Protein AF-A0A9D3SKN6-F1 (afdb_monomer_lite)

Secondary structure (DSSP, 8-state):
--HHHHHHHHTT-S----------S--HHHHHHHHHHHHHS-----HHHHHHHHHHHHHTT-HHHHHHHHHHHHHHHHHHS-S-----GGGGT-TTS-HHHHHHHHHHT---GGGG-

Sequence (117 aa):
MNYHQQEMLDIFQGPTEFLVYTIHNVASYIMRPIIQYAYSKQINITQRNMKDLLAAAEYLSVSGIVQLCKQFLEKQHCEEDCCETTELPATHFWPDVPPWERSLMYKLGVFPPSAYE

Structure (mmCIF, N/CA/C/O backbone):
data_AF-A0A9D3SKN6-F1
#
_entry.id   AF-A0A9D3SKN6-F1
#
loop_
_atom_site.group_PDB
_atom_site.id
_atom_site.type_symbol
_atom_site.label_atom_id
_atom_site.label_alt_id
_atom_site.label_comp_id
_atom_site.label_asym_id
_atom_site.label_entity_id
_atom_site.label_seq_id
_atom_site.pdbx_PDB_ins_code
_atom_site.Cartn_x
_atom_site.Cartn_y
_atom_site.Cartn_z
_atom_site.occupancy
_atom_site.B_iso_or_equiv
_atom_site.auth_seq_id
_atom_site.auth_comp_id
_atom_site.auth_asym_id
_atom_site.auth_atom_id
_atom_site.pdbx_PDB_model_num
ATOM 1 N N . MET A 1 1 ? 2.205 13.507 -52.830 1.00 47.59 1 MET A N 1
ATOM 2 C CA . MET A 1 1 ? 1.713 13.116 -51.492 1.00 47.59 1 MET A CA 1
ATOM 3 C C . MET A 1 1 ? 2.147 14.198 -50.527 1.00 47.59 1 MET A C 1
ATOM 5 O O . MET A 1 1 ? 3.322 14.532 -50.515 1.00 47.59 1 MET A O 1
ATOM 9 N N . ASN A 1 2 ? 1.183 14.858 -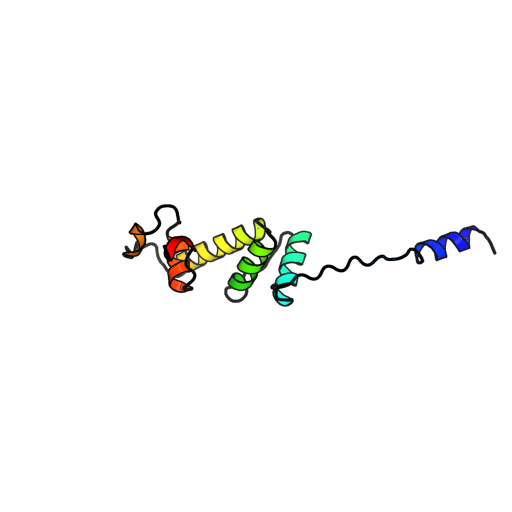49.882 1.00 45.66 2 ASN A N 1
ATOM 10 C CA . ASN A 1 2 ? 1.410 16.089 -49.122 1.00 45.66 2 ASN A CA 1
ATOM 11 C C . ASN A 1 2 ? 2.176 15.804 -47.827 1.00 45.66 2 ASN A C 1
ATOM 13 O O . ASN A 1 2 ? 1.835 14.865 -47.113 1.00 45.66 2 ASN A O 1
ATOM 17 N N . TYR A 1 3 ? 3.147 16.664 -47.514 1.00 52.62 3 TYR A N 1
ATOM 18 C CA . TYR A 1 3 ? 3.971 16.630 -46.300 1.00 52.62 3 TYR A CA 1
ATOM 19 C C . TYR A 1 3 ? 3.151 16.492 -45.001 1.00 52.62 3 TYR A C 1
ATOM 21 O O . TYR A 1 3 ? 3.587 15.821 -44.075 1.00 52.62 3 TYR A O 1
ATOM 29 N N . HIS A 1 4 ? 1.913 16.997 -44.972 1.00 54.22 4 HIS A N 1
ATOM 30 C CA . HIS A 1 4 ? 1.000 16.847 -43.833 1.00 54.22 4 HIS A CA 1
ATOM 31 C C . HIS A 1 4 ? 0.490 15.420 -43.571 1.00 54.22 4 HIS A C 1
ATOM 33 O O . HIS A 1 4 ? 0.013 15.145 -42.476 1.00 54.22 4 HIS A O 1
ATOM 39 N N . GLN A 1 5 ? 0.570 14.497 -44.537 1.00 52.19 5 GLN A N 1
ATOM 40 C CA . GLN A 1 5 ? 0.275 13.079 -44.276 1.00 52.19 5 GLN A CA 1
ATOM 41 C C . GLN A 1 5 ? 1.490 12.316 -43.732 1.00 52.19 5 GLN A C 1
ATOM 43 O O . GLN A 1 5 ? 1.308 11.263 -43.127 1.00 52.19 5 GLN A O 1
ATOM 48 N N . GLN A 1 6 ? 2.705 12.843 -43.918 1.00 53.47 6 GLN A N 1
ATOM 49 C CA . GLN A 1 6 ? 3.931 12.241 -43.392 1.00 53.47 6 GLN A CA 1
ATOM 50 C C . GLN A 1 6 ? 4.013 12.427 -41.866 1.00 53.47 6 GLN A C 1
ATOM 52 O O . GLN A 1 6 ? 4.269 11.469 -41.144 1.00 53.47 6 GLN A O 1
ATOM 57 N N . GLU A 1 7 ? 3.637 13.614 -41.371 1.00 52.69 7 GLU A N 1
ATOM 58 C CA . GLU A 1 7 ? 3.639 13.945 -39.935 1.00 52.69 7 GLU A CA 1
ATOM 59 C C . GLU A 1 7 ? 2.743 13.031 -39.084 1.00 52.69 7 GLU A C 1
ATOM 61 O O . GLU A 1 7 ? 3.005 12.869 -37.900 1.00 52.69 7 GLU A O 1
ATOM 66 N N . MET A 1 8 ? 1.703 12.410 -39.659 1.00 49.06 8 MET A N 1
ATOM 67 C CA . MET A 1 8 ? 0.761 11.554 -38.920 1.00 49.06 8 MET A CA 1
ATOM 6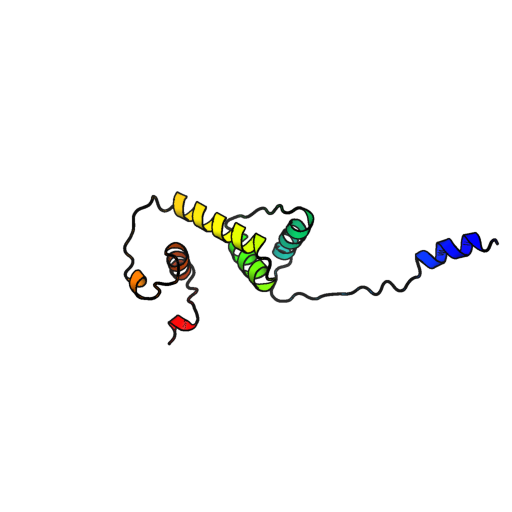8 C C . MET A 1 8 ? 1.210 10.085 -38.823 1.00 49.06 8 MET A C 1
ATOM 70 O O . MET A 1 8 ? 0.657 9.328 -38.027 1.00 49.06 8 MET A O 1
ATOM 74 N N . LEU A 1 9 ? 2.217 9.679 -39.606 1.00 51.19 9 LEU A N 1
ATOM 75 C CA . LEU A 1 9 ? 2.852 8.358 -39.510 1.00 51.19 9 LEU A CA 1
ATOM 76 C C . LEU A 1 9 ? 4.085 8.380 -38.594 1.00 51.19 9 LEU A C 1
ATOM 78 O O . LEU A 1 9 ? 4.362 7.377 -37.939 1.00 51.19 9 LEU A O 1
ATOM 82 N N . ASP A 1 10 ? 4.751 9.530 -38.463 1.00 52.28 10 ASP A N 1
ATOM 83 C CA . ASP A 1 10 ? 5.933 9.683 -37.606 1.00 52.28 10 ASP A CA 1
ATOM 84 C C . ASP A 1 10 ? 5.590 9.746 -36.100 1.00 52.28 10 ASP A C 1
ATOM 86 O O . ASP A 1 10 ? 6.413 9.378 -35.262 1.00 52.28 10 ASP A O 1
ATOM 90 N N . ILE A 1 11 ? 4.355 10.114 -35.721 1.00 55.28 11 ILE A N 1
ATOM 91 C CA . ILE A 1 11 ? 3.911 10.114 -34.304 1.00 55.28 11 ILE A CA 1
ATOM 92 C C . ILE A 1 11 ? 3.816 8.688 -33.738 1.00 55.28 11 ILE A C 1
ATOM 94 O O . ILE A 1 11 ? 4.040 8.468 -32.550 1.00 55.28 11 ILE A O 1
ATOM 98 N N . PHE A 1 12 ? 3.503 7.703 -34.586 1.00 54.69 12 PHE A N 1
ATOM 99 C CA . PHE A 1 12 ? 3.398 6.294 -34.189 1.00 54.69 12 PHE A CA 1
ATOM 100 C C . PHE A 1 12 ? 4.723 5.524 -34.323 1.00 54.69 12 PHE A C 1
ATOM 102 O O . PHE A 1 12 ? 4.769 4.346 -33.975 1.00 54.69 12 PHE A O 1
ATOM 109 N N . GLN A 1 13 ? 5.789 6.170 -34.813 1.00 55.84 13 GLN A N 1
ATOM 110 C CA . GLN A 1 13 ? 7.114 5.572 -35.031 1.00 55.84 13 GLN A CA 1
ATOM 111 C C . GLN A 1 13 ? 8.208 6.131 -34.110 1.00 55.84 13 GLN A C 1
ATOM 113 O O . GLN A 1 13 ? 9.389 5.846 -34.310 1.00 55.84 13 GLN A O 1
ATOM 118 N N . GLY A 1 14 ? 7.847 6.895 -33.075 1.00 57.34 14 GLY A N 1
ATOM 119 C CA . GLY A 1 14 ? 8.794 7.187 -32.002 1.00 57.34 14 GLY A CA 1
ATOM 120 C C . GLY A 1 14 ? 9.266 5.876 -31.359 1.00 57.34 14 GLY A C 1
ATOM 121 O O . GLY A 1 14 ? 8.447 4.963 -31.209 1.00 57.34 14 GLY A O 1
ATOM 122 N N . PRO A 1 15 ? 10.548 5.735 -30.974 1.00 56.28 15 PRO A N 1
ATOM 123 C CA . PRO A 1 15 ? 10.971 4.594 -30.183 1.00 56.28 15 PRO A CA 1
ATOM 124 C C . PRO A 1 15 ? 10.162 4.635 -28.888 1.00 56.28 15 PRO A C 1
ATOM 126 O O . PRO A 1 15 ? 10.399 5.458 -28.007 1.00 56.28 15 PRO A O 1
ATOM 129 N N . THR A 1 16 ? 9.152 3.775 -28.778 1.00 58.59 16 THR A N 1
ATOM 130 C CA . THR A 1 16 ? 8.551 3.451 -27.492 1.00 58.59 16 THR A CA 1
ATOM 131 C C . THR A 1 16 ? 9.624 2.707 -26.720 1.00 58.59 16 THR A C 1
ATOM 133 O O . THR A 1 16 ? 9.707 1.479 -26.765 1.00 58.59 16 THR A O 1
ATOM 136 N N . GLU A 1 17 ? 10.513 3.460 -26.080 1.00 68.75 17 GLU A N 1
ATOM 137 C CA . GLU A 1 17 ? 11.422 2.940 -25.076 1.00 68.75 17 GLU A CA 1
ATOM 138 C C . GLU A 1 17 ? 10.548 2.480 -23.910 1.00 68.75 17 GLU A C 1
ATOM 140 O O . GLU A 1 17 ? 10.177 3.243 -23.018 1.00 68.75 17 GLU A O 1
ATOM 145 N N . PHE A 1 18 ? 10.104 1.226 -23.976 1.00 73.38 18 PHE A N 1
ATOM 146 C CA . PHE A 1 18 ? 9.355 0.614 -22.896 1.00 73.38 18 PHE A CA 1
ATOM 147 C C . PHE A 1 18 ? 10.299 0.467 -21.709 1.00 73.38 18 PHE A C 1
ATOM 149 O O . PHE A 1 18 ? 11.184 -0.388 -21.688 1.00 73.38 18 PHE A O 1
ATOM 156 N N . LEU A 1 19 ? 10.104 1.319 -20.712 1.0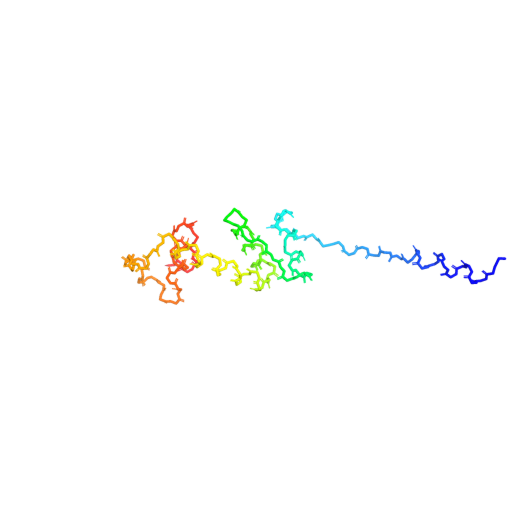0 82.00 19 LEU A N 1
ATOM 157 C CA .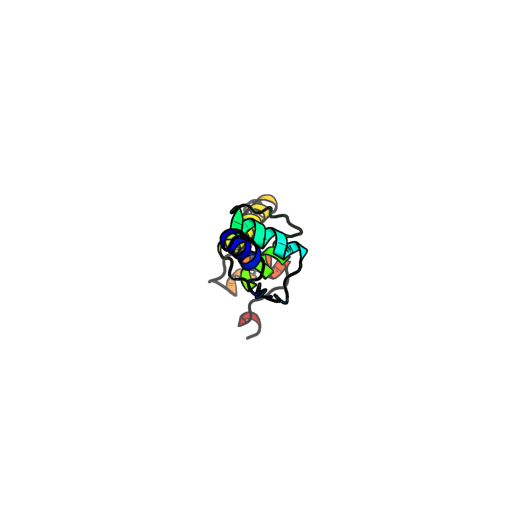 LEU A 1 19 ? 10.818 1.244 -19.452 1.00 82.00 19 LEU A CA 1
ATOM 158 C C . LEU A 1 19 ? 10.215 0.101 -18.627 1.00 82.00 19 LEU A C 1
ATOM 160 O O . LEU A 1 19 ? 9.164 0.246 -17.999 1.00 82.00 19 LEU A O 1
ATOM 164 N N . VAL A 1 20 ? 10.848 -1.070 -18.691 1.00 83.75 20 VAL A N 1
ATOM 165 C CA . VAL A 1 20 ? 10.393 -2.271 -17.984 1.00 83.75 20 VAL A CA 1
ATOM 166 C C . VAL A 1 20 ? 11.047 -2.328 -16.609 1.00 83.75 20 VAL A C 1
ATOM 168 O O . VAL A 1 20 ? 12.258 -2.498 -16.491 1.00 83.75 20 VAL A O 1
ATOM 171 N N . TYR A 1 21 ? 10.228 -2.239 -15.561 1.00 85.19 21 TYR A N 1
ATOM 172 C CA . TYR A 1 21 ? 10.664 -2.438 -14.182 1.00 85.19 21 TYR A CA 1
ATOM 173 C C . TYR A 1 21 ? 10.247 -3.814 -13.683 1.00 85.19 21 TYR A C 1
ATOM 175 O O . TYR A 1 21 ? 9.062 -4.152 -13.678 1.00 85.19 21 TYR A O 1
ATOM 183 N N . THR A 1 22 ? 11.224 -4.594 -13.224 1.00 86.81 22 THR A N 1
ATOM 184 C CA . THR A 1 22 ? 10.960 -5.876 -12.567 1.00 86.81 22 THR A CA 1
ATOM 185 C C . THR A 1 22 ? 10.931 -5.658 -11.063 1.00 86.81 22 THR A C 1
ATOM 187 O O . THR A 1 22 ? 11.923 -5.243 -10.471 1.00 86.81 22 THR A O 1
ATOM 190 N N . ILE A 1 23 ? 9.781 -5.924 -10.447 1.00 86.56 23 ILE A N 1
ATOM 191 C CA . ILE A 1 23 ? 9.601 -5.836 -8.998 1.00 86.56 23 ILE A CA 1
ATOM 192 C C . ILE A 1 23 ? 9.656 -7.256 -8.450 1.00 86.56 23 ILE A C 1
ATOM 194 O O . ILE A 1 23 ? 8.780 -8.078 -8.723 1.00 86.56 23 ILE A O 1
ATOM 198 N N . HIS A 1 24 ? 10.714 -7.548 -7.704 1.00 86.25 24 HIS A N 1
ATOM 199 C CA . HIS A 1 24 ? 10.890 -8.836 -7.046 1.00 86.25 24 HIS A CA 1
ATOM 200 C C . HIS A 1 24 ? 10.119 -8.867 -5.718 1.00 86.25 24 HIS A C 1
ATOM 202 O O . HIS A 1 24 ? 9.773 -7.826 -5.167 1.00 86.25 24 HIS A O 1
ATOM 208 N N . ASN A 1 25 ? 9.843 -10.068 -5.204 1.00 83.38 25 ASN A N 1
ATOM 209 C CA . ASN A 1 25 ? 9.213 -10.301 -3.894 1.00 83.38 25 ASN A CA 1
ATOM 210 C C . ASN A 1 25 ? 7.775 -9.778 -3.721 1.00 83.38 25 ASN A C 1
ATOM 212 O O . ASN A 1 25 ? 7.250 -9.801 -2.612 1.00 83.38 25 ASN A O 1
ATOM 216 N N . VAL A 1 26 ? 7.102 -9.370 -4.802 1.00 86.25 26 VAL A N 1
ATOM 217 C CA . VAL A 1 26 ? 5.681 -8.997 -4.775 1.00 86.25 26 VAL A CA 1
ATOM 218 C C . VAL A 1 26 ? 4.888 -9.952 -5.657 1.00 86.25 26 VAL A C 1
ATOM 220 O O . VAL A 1 26 ? 5.154 -10.096 -6.850 1.00 86.25 26 VAL A O 1
ATOM 223 N N . ALA A 1 27 ? 3.881 -10.604 -5.078 1.00 86.62 27 ALA A N 1
ATOM 224 C CA . ALA A 1 27 ? 2.991 -11.464 -5.841 1.00 86.62 27 ALA A CA 1
ATOM 225 C C . ALA A 1 27 ? 2.140 -10.633 -6.817 1.00 86.62 27 ALA A C 1
ATOM 227 O O . ALA A 1 27 ? 1.600 -9.580 -6.467 1.00 86.62 27 ALA A O 1
ATOM 228 N N . SER A 1 28 ? 1.960 -11.124 -8.045 1.00 86.75 28 SER A N 1
ATOM 229 C CA . SER A 1 28 ? 1.234 -10.408 -9.108 1.00 86.75 28 SER A CA 1
ATOM 230 C C . SER A 1 28 ? -0.202 -10.034 -8.715 1.00 86.75 28 SER A C 1
ATOM 232 O O . SER A 1 28 ? -0.705 -8.970 -9.085 1.00 86.75 28 SER A O 1
ATOM 234 N N . TYR A 1 29 ? -0.851 -10.883 -7.917 1.00 88.75 29 TYR A N 1
ATOM 235 C CA . TYR A 1 29 ? -2.204 -10.657 -7.416 1.00 88.75 29 TYR A CA 1
ATOM 236 C C . TYR A 1 29 ? -2.285 -9.541 -6.355 1.00 88.75 29 TYR A C 1
ATOM 238 O O . TYR A 1 29 ? -3.350 -8.947 -6.205 1.00 88.75 29 TYR A O 1
ATOM 246 N N . ILE A 1 30 ? -1.173 -9.223 -5.676 1.00 91.06 30 ILE A N 1
ATOM 247 C CA . ILE A 1 30 ? -1.030 -8.111 -4.718 1.00 91.06 30 ILE A CA 1
ATOM 248 C C . ILE A 1 30 ? -0.593 -6.823 -5.417 1.00 91.06 30 ILE A C 1
ATOM 250 O O . ILE A 1 30 ? -1.043 -5.736 -5.062 1.00 91.06 30 ILE A O 1
ATOM 254 N N . MET A 1 31 ? 0.218 -6.921 -6.470 1.00 90.50 31 MET A N 1
ATOM 255 C CA . MET A 1 31 ? 0.623 -5.739 -7.232 1.00 90.50 31 MET A CA 1
ATOM 256 C C . MET A 1 31 ? -0.585 -5.030 -7.869 1.00 90.50 31 MET A C 1
ATOM 258 O O . MET A 1 31 ? -0.654 -3.801 -7.902 1.00 90.50 31 MET A O 1
ATOM 262 N N . ARG A 1 32 ? -1.581 -5.800 -8.326 1.00 89.69 32 ARG A N 1
ATOM 263 C CA . ARG A 1 32 ? -2.817 -5.267 -8.919 1.00 89.69 32 ARG A CA 1
ATOM 264 C C . ARG A 1 32 ? -3.562 -4.282 -7.994 1.00 89.69 32 ARG A C 1
ATOM 266 O O . ARG A 1 32 ? -3.798 -3.158 -8.439 1.00 89.69 32 ARG A O 1
ATOM 273 N N . PRO A 1 33 ? -3.928 -4.630 -6.743 1.00 89.81 33 PRO A N 1
ATOM 274 C CA . PRO A 1 33 ? -4.588 -3.691 -5.839 1.00 89.81 33 PRO A CA 1
ATOM 275 C C . PRO A 1 33 ? -3.704 -2.502 -5.439 1.00 89.81 33 PRO A C 1
ATOM 277 O O . PRO A 1 33 ? -4.239 -1.414 -5.251 1.00 89.81 33 PRO A O 1
ATOM 280 N N . ILE A 1 34 ? -2.375 -2.655 -5.373 1.00 90.12 34 ILE A N 1
ATOM 281 C CA . ILE A 1 34 ? -1.459 -1.533 -5.093 1.00 90.12 34 ILE A CA 1
ATOM 282 C C . ILE A 1 34 ? -1.497 -0.499 -6.225 1.00 90.12 34 ILE A C 1
ATOM 284 O O . ILE A 1 34 ? -1.640 0.699 -5.972 1.00 90.12 34 ILE A O 1
ATOM 288 N N . ILE A 1 35 ? -1.442 -0.953 -7.481 1.00 90.62 35 ILE A N 1
ATOM 289 C CA . ILE A 1 35 ? -1.575 -0.070 -8.648 1.00 90.62 35 ILE A CA 1
ATOM 290 C C . ILE A 1 35 ? -2.960 0.581 -8.653 1.00 90.62 35 ILE A C 1
ATOM 292 O O . ILE A 1 35 ? -3.078 1.791 -8.833 1.00 90.62 35 ILE A O 1
ATOM 296 N N . GLN A 1 36 ? -4.018 -0.192 -8.404 1.00 91.19 36 GLN A N 1
ATOM 297 C CA . GLN A 1 36 ? -5.374 0.350 -8.361 1.00 91.19 36 GLN A CA 1
ATOM 298 C C . GLN A 1 36 ? -5.535 1.418 -7.273 1.00 91.19 36 GLN A C 1
ATOM 300 O O . GLN A 1 36 ? -6.165 2.449 -7.521 1.00 91.19 36 GLN A O 1
ATOM 305 N N . TYR A 1 37 ? -4.917 1.227 -6.108 1.00 91.75 37 TYR A N 1
ATOM 306 C CA . TYR A 1 37 ? -4.875 2.232 -5.053 1.00 91.75 37 TYR A CA 1
ATOM 307 C C . TYR A 1 37 ? -4.140 3.503 -5.494 1.00 91.75 37 TYR A C 1
ATOM 309 O O . TYR A 1 37 ? -4.597 4.604 -5.191 1.00 91.75 37 TYR A O 1
ATOM 317 N N . ALA A 1 38 ? -3.044 3.389 -6.251 1.00 89.62 38 ALA A N 1
ATOM 318 C CA . ALA A 1 38 ? -2.318 4.557 -6.748 1.00 89.62 38 ALA A CA 1
ATOM 319 C C . ALA A 1 38 ? -3.214 5.484 -7.594 1.00 89.62 38 ALA A C 1
ATOM 321 O O . ALA A 1 38 ? -3.153 6.702 -7.414 1.00 89.62 38 ALA A O 1
ATOM 322 N N . TYR A 1 39 ? -4.084 4.909 -8.434 1.00 91.81 39 TYR A N 1
ATOM 323 C CA . TYR A 1 39 ? -4.988 5.653 -9.322 1.00 91.81 39 TYR A CA 1
ATOM 324 C C . TYR A 1 39 ? -6.320 6.060 -8.681 1.00 91.81 39 TYR A C 1
ATOM 326 O O . TYR A 1 39 ? -6.803 7.161 -8.923 1.00 91.81 39 TYR A O 1
ATOM 334 N N . SER A 1 40 ? -6.935 5.183 -7.885 1.00 92.12 40 SER A N 1
ATOM 335 C CA . SER A 1 40 ? -8.298 5.389 -7.362 1.00 92.12 40 SER A CA 1
ATOM 336 C C . SER A 1 40 ? -8.349 5.817 -5.897 1.00 92.12 40 SER A C 1
ATOM 338 O O . SER A 1 40 ? -9.400 6.243 -5.426 1.00 92.12 40 SER A O 1
ATOM 340 N N . LYS A 1 41 ? -7.238 5.663 -5.160 1.00 88.50 41 LYS A N 1
ATOM 341 C CA . LYS A 1 41 ? -7.167 5.754 -3.689 1.00 88.50 41 LYS A CA 1
ATOM 342 C C . LYS A 1 41 ? -8.115 4.798 -2.955 1.00 88.50 41 LYS A C 1
ATOM 344 O O . LYS A 1 41 ? -8.343 4.957 -1.761 1.00 88.50 41 LYS A O 1
ATOM 349 N N . GLN A 1 42 ? -8.633 3.784 -3.645 1.00 86.25 42 GLN A N 1
ATOM 350 C CA . GLN A 1 42 ? -9.498 2.755 -3.078 1.00 86.25 42 GLN A CA 1
ATOM 351 C C . GLN A 1 42 ? -8.777 1.411 -3.084 1.00 86.25 42 GLN A C 1
ATOM 353 O O . GLN A 1 42 ? -8.093 1.059 -4.047 1.00 86.25 42 GLN A O 1
ATOM 358 N N . ILE A 1 43 ? -8.936 0.653 -2.002 1.00 90.06 43 ILE A N 1
ATOM 359 C CA . ILE A 1 43 ? -8.360 -0.681 -1.869 1.00 90.06 43 ILE A CA 1
ATOM 360 C C . ILE A 1 43 ? -9.276 -1.567 -1.032 1.00 90.06 43 ILE A C 1
ATOM 362 O O . ILE A 1 43 ? -9.840 -1.123 -0.035 1.00 90.06 43 ILE A O 1
ATOM 366 N N . ASN A 1 44 ? -9.435 -2.821 -1.456 1.00 87.94 44 ASN A N 1
ATOM 367 C CA . ASN A 1 44 ? -10.224 -3.805 -0.728 1.00 87.94 44 ASN A CA 1
ATOM 368 C C . ASN A 1 44 ? -9.301 -4.713 0.091 1.00 87.94 44 ASN A C 1
ATOM 370 O O . ASN A 1 44 ? -8.578 -5.548 -0.465 1.00 87.94 44 ASN A O 1
ATOM 374 N N . ILE A 1 45 ? -9.330 -4.542 1.409 1.00 87.69 45 ILE A N 1
ATOM 375 C CA . ILE A 1 45 ? -8.509 -5.296 2.357 1.00 87.69 45 ILE A CA 1
ATOM 376 C C . ILE A 1 45 ? -9.359 -6.427 2.939 1.00 87.69 45 ILE A C 1
ATOM 378 O O . ILE A 1 45 ? -10.485 -6.218 3.380 1.00 87.69 45 ILE A O 1
ATOM 382 N N . THR A 1 46 ? -8.822 -7.642 2.916 1.00 87.38 46 THR A N 1
ATOM 383 C CA . THR A 1 46 ? -9.450 -8.865 3.429 1.00 87.38 46 THR A CA 1
ATOM 384 C C . THR A 1 46 ? -8.435 -9.629 4.274 1.00 87.38 46 THR A C 1
ATOM 386 O O . THR A 1 46 ? -7.236 -9.537 4.025 1.00 87.38 46 THR A O 1
ATOM 389 N N . GLN A 1 47 ? -8.875 -10.461 5.222 1.00 81.81 47 GLN A N 1
ATOM 390 C CA . GLN A 1 47 ? -7.960 -11.259 6.060 1.00 81.81 47 GLN A CA 1
ATOM 391 C C . GLN A 1 47 ? -6.921 -12.068 5.265 1.00 81.81 47 GLN A C 1
ATOM 393 O O . GLN A 1 47 ? -5.790 -12.235 5.714 1.00 81.81 47 GLN A O 1
ATOM 398 N N . ARG A 1 48 ? -7.297 -12.567 4.079 1.00 85.62 48 ARG A N 1
ATOM 399 C CA . ARG A 1 48 ? -6.417 -13.392 3.240 1.00 85.62 48 ARG A CA 1
ATOM 400 C C . ARG A 1 48 ? -5.362 -12.576 2.500 1.00 85.62 48 ARG A C 1
ATOM 402 O O . ARG A 1 48 ? -4.263 -13.074 2.311 1.00 85.62 48 ARG A O 1
ATOM 409 N N . ASN A 1 49 ? -5.696 -11.360 2.062 1.00 86.94 49 ASN A N 1
ATOM 410 C CA . ASN A 1 49 ? -4.768 -10.520 1.299 1.00 86.94 49 ASN A CA 1
ATOM 411 C C . ASN A 1 49 ? -3.956 -9.573 2.189 1.00 86.94 49 ASN A C 1
ATOM 413 O O . ASN A 1 49 ? -2.912 -9.106 1.759 1.00 86.94 49 ASN A O 1
ATOM 417 N N . MET A 1 50 ? -4.417 -9.302 3.411 1.00 87.56 50 MET A N 1
ATOM 418 C CA . MET A 1 50 ? -3.891 -8.243 4.269 1.00 87.56 50 MET A CA 1
ATOM 419 C C . MET A 1 50 ? -2.421 -8.455 4.640 1.00 87.56 50 MET A C 1
ATOM 421 O O . MET A 1 50 ? -1.657 -7.498 4.582 1.00 87.56 50 MET A O 1
ATOM 425 N N . LYS A 1 51 ? -2.000 -9.696 4.926 1.00 86.06 51 LYS A N 1
ATOM 426 C CA . LYS A 1 51 ? -0.598 -10.010 5.256 1.00 86.06 51 LYS A CA 1
ATOM 427 C C . LYS A 1 51 ? 0.342 -9.714 4.088 1.00 86.06 51 LYS A C 1
ATOM 429 O O . LYS A 1 51 ? 1.293 -8.953 4.235 1.00 86.06 51 LYS A O 1
ATOM 434 N N . ASP A 1 52 ? 0.030 -10.262 2.917 1.00 89.06 52 ASP A N 1
ATOM 435 C CA . ASP A 1 52 ? 0.861 -10.095 1.723 1.00 89.06 52 ASP A CA 1
ATOM 436 C C . ASP A 1 52 ? 0.795 -8.652 1.197 1.00 89.06 52 ASP A C 1
ATOM 438 O O . ASP A 1 52 ? 1.780 -8.124 0.681 1.00 89.06 52 ASP A O 1
ATOM 442 N N . LEU A 1 53 ? -0.352 -7.985 1.363 1.00 90.75 53 LEU A N 1
ATOM 443 C CA . LEU A 1 53 ? -0.543 -6.583 1.005 1.00 90.75 53 LEU A CA 1
ATOM 444 C C . LEU A 1 53 ? 0.258 -5.649 1.913 1.00 90.75 53 LEU A C 1
ATOM 446 O O . LEU A 1 53 ? 0.848 -4.698 1.408 1.00 90.75 53 LEU A O 1
ATOM 450 N N . LEU A 1 54 ? 0.297 -5.915 3.222 1.00 89.62 54 LEU A N 1
ATOM 451 C CA . LEU A 1 54 ? 1.113 -5.158 4.168 1.00 89.62 54 LEU A CA 1
ATOM 452 C C . LEU A 1 54 ? 2.600 -5.310 3.831 1.00 89.62 54 LEU A C 1
ATOM 454 O O . LEU A 1 54 ? 3.268 -4.299 3.636 1.00 89.62 54 LEU A O 1
ATOM 458 N N . ALA A 1 55 ? 3.079 -6.544 3.645 1.00 88.06 55 ALA A N 1
ATOM 459 C CA . ALA A 1 55 ? 4.473 -6.807 3.286 1.00 88.06 55 ALA A CA 1
ATOM 460 C C . ALA A 1 55 ? 4.879 -6.113 1.971 1.00 88.06 55 ALA A C 1
ATOM 462 O O . ALA A 1 55 ? 5.928 -5.472 1.888 1.00 88.06 55 ALA A O 1
ATOM 463 N N . ALA A 1 56 ? 4.028 -6.179 0.941 1.00 90.94 56 ALA A N 1
ATOM 464 C CA . ALA A 1 56 ? 4.286 -5.503 -0.328 1.00 90.94 56 ALA A CA 1
ATOM 465 C C . ALA A 1 56 ? 4.203 -3.970 -0.214 1.00 90.94 56 ALA A C 1
ATOM 467 O O . ALA A 1 56 ? 4.973 -3.265 -0.866 1.00 90.94 56 ALA A O 1
ATOM 468 N N . ALA A 1 57 ? 3.289 -3.436 0.601 1.00 90.62 57 ALA A N 1
ATOM 469 C CA . ALA A 1 57 ? 3.159 -1.998 0.821 1.00 90.62 57 ALA A CA 1
ATOM 470 C C . ALA A 1 57 ? 4.344 -1.422 1.605 1.00 90.62 57 ALA A C 1
ATOM 472 O O . ALA A 1 57 ? 4.785 -0.320 1.291 1.00 90.62 57 ALA A O 1
ATOM 473 N N . GLU A 1 58 ? 4.878 -2.160 2.577 1.00 87.94 58 GLU A N 1
ATOM 474 C CA . GLU A 1 58 ? 6.110 -1.801 3.286 1.00 87.94 58 GLU A CA 1
ATOM 475 C C . GLU A 1 58 ? 7.312 -1.836 2.340 1.00 87.94 58 GLU A C 1
ATOM 477 O O . GLU A 1 58 ? 8.056 -0.858 2.260 1.00 87.94 58 GLU A O 1
ATOM 482 N N . TYR A 1 59 ? 7.440 -2.899 1.537 1.00 90.25 59 TYR A N 1
ATOM 483 C CA . TYR A 1 59 ? 8.500 -3.020 0.532 1.00 90.25 59 TYR A CA 1
ATOM 484 C C . TYR A 1 59 ? 8.483 -1.872 -0.489 1.00 90.25 59 TYR A C 1
ATOM 486 O O . TYR A 1 59 ? 9.523 -1.304 -0.814 1.00 90.25 59 TYR A O 1
ATOM 494 N N . LEU A 1 60 ? 7.296 -1.486 -0.962 1.00 89.19 60 LEU A N 1
ATOM 495 C CA . LEU A 1 60 ? 7.115 -0.389 -1.919 1.00 89.19 60 LEU A CA 1
ATOM 496 C C . LEU A 1 60 ? 6.986 0.991 -1.249 1.00 89.19 60 LEU A C 1
ATOM 498 O O . LEU A 1 60 ? 6.767 1.984 -1.944 1.00 89.19 60 LEU A O 1
ATOM 502 N N . SER A 1 61 ? 7.104 1.072 0.082 1.00 89.88 61 SER A N 1
ATOM 503 C CA . SER A 1 61 ? 6.957 2.305 0.872 1.00 89.88 61 SER A CA 1
ATOM 504 C C . SER A 1 61 ? 5.643 3.071 0.619 1.00 89.88 61 SER A C 1
ATOM 506 O O . SER A 1 61 ? 5.592 4.303 0.651 1.00 89.88 61 SER A O 1
ATOM 508 N N . VAL A 1 62 ? 4.540 2.350 0.397 1.00 89.50 62 VAL A N 1
ATOM 509 C CA . VAL A 1 62 ? 3.202 2.924 0.183 1.00 89.50 62 VAL A CA 1
ATOM 510 C C . VAL A 1 62 ? 2.504 3.127 1.530 1.00 89.50 62 VAL A C 1
ATOM 512 O O . VAL A 1 62 ? 1.614 2.367 1.919 1.00 89.50 62 VAL A O 1
ATOM 515 N N . SER A 1 63 ? 2.897 4.186 2.240 1.00 88.38 63 SER A N 1
ATOM 516 C CA . SER A 1 63 ? 2.440 4.495 3.608 1.00 88.38 63 SER A CA 1
ATOM 517 C C . SER A 1 63 ? 0.917 4.493 3.783 1.00 88.38 63 SER A C 1
ATOM 519 O O . SER A 1 63 ? 0.417 4.010 4.795 1.00 88.38 63 SER A O 1
ATOM 521 N N . GLY A 1 64 ? 0.163 4.959 2.783 1.00 89.38 64 GLY A N 1
ATOM 522 C CA . GLY A 1 64 ? -1.301 4.959 2.841 1.00 89.38 64 GLY A CA 1
ATOM 523 C C . GLY A 1 64 ? -1.913 3.555 2.917 1.00 89.38 64 GLY A C 1
ATOM 524 O O . GLY A 1 64 ? -2.859 3.343 3.668 1.00 89.38 64 GLY A O 1
ATOM 525 N N . ILE A 1 65 ? -1.346 2.574 2.206 1.00 89.50 65 ILE A N 1
ATOM 526 C CA . ILE A 1 65 ? -1.814 1.181 2.292 1.00 89.50 65 ILE A CA 1
ATOM 527 C C . ILE A 1 65 ? -1.395 0.573 3.632 1.00 89.50 65 ILE A C 1
ATOM 529 O O . ILE A 1 65 ? -2.206 -0.095 4.267 1.00 89.50 65 ILE A O 1
ATOM 533 N N . VAL A 1 66 ? -0.173 0.853 4.098 1.00 89.31 66 VAL A N 1
ATOM 534 C CA . VAL A 1 66 ? 0.314 0.387 5.408 1.00 89.31 66 VAL A CA 1
ATOM 535 C C . VAL A 1 66 ? -0.625 0.839 6.528 1.00 89.31 66 VAL A C 1
ATOM 537 O O . VAL A 1 66 ? -1.042 0.026 7.349 1.00 89.31 66 VAL A O 1
ATOM 540 N N . GLN A 1 67 ? -1.019 2.115 6.536 1.00 89.25 67 GLN A N 1
ATOM 541 C CA . GLN A 1 67 ? -1.953 2.647 7.531 1.00 89.25 67 GLN A CA 1
ATOM 542 C C . GLN A 1 67 ? -3.331 1.982 7.455 1.00 89.25 67 GLN A C 1
ATOM 544 O O . GLN A 1 67 ? -3.887 1.622 8.490 1.00 89.25 67 GLN A O 1
ATOM 549 N N . LEU A 1 68 ? -3.870 1.769 6.251 1.00 89.69 68 LEU A N 1
ATOM 550 C CA . LEU A 1 68 ? -5.160 1.096 6.075 1.00 89.69 68 LEU A CA 1
ATOM 551 C C . LEU A 1 68 ? -5.116 -0.370 6.532 1.00 89.69 68 LEU A C 1
ATOM 553 O O . LEU A 1 68 ? -6.056 -0.835 7.175 1.00 89.69 68 LEU A O 1
ATOM 557 N N . CYS A 1 69 ? -4.024 -1.089 6.257 1.00 89.25 69 CYS A N 1
ATOM 558 C CA . CYS A 1 69 ? -3.819 -2.452 6.751 1.00 89.25 69 CYS A CA 1
ATOM 559 C C . CYS A 1 69 ? -3.734 -2.492 8.284 1.00 89.25 69 CYS A C 1
ATOM 561 O O . CYS A 1 69 ? -4.370 -3.347 8.899 1.00 89.25 69 CYS A O 1
ATOM 563 N N . LYS A 1 70 ? -3.015 -1.547 8.907 1.00 85.12 70 LYS A N 1
ATOM 564 C CA . LYS A 1 70 ? -2.937 -1.423 10.374 1.00 85.12 70 LYS A CA 1
ATOM 565 C C . LYS A 1 70 ? -4.308 -1.133 10.995 1.00 85.12 70 LYS A C 1
ATOM 567 O O . LYS A 1 70 ? -4.716 -1.838 11.908 1.00 85.12 70 LYS A O 1
ATOM 572 N N . GLN A 1 71 ? -5.074 -0.196 10.436 1.00 87.00 71 GLN A N 1
ATOM 573 C CA . GLN A 1 71 ? -6.440 0.095 10.899 1.00 87.00 71 GLN A CA 1
ATOM 574 C C . GLN A 1 71 ? -7.391 -1.098 10.742 1.00 87.00 71 GLN A C 1
ATOM 576 O O . GLN A 1 71 ? -8.274 -1.313 11.572 1.00 87.00 71 GLN A O 1
ATOM 581 N N . PHE A 1 72 ? -7.245 -1.875 9.666 1.00 86.31 72 PHE A N 1
ATOM 582 C CA . P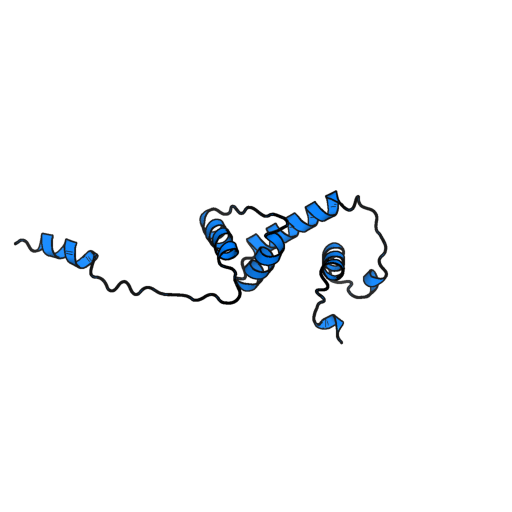HE A 1 72 ? -8.033 -3.091 9.471 1.00 86.31 72 PHE A CA 1
ATOM 583 C C . PHE A 1 72 ? -7.706 -4.147 10.537 1.00 86.31 72 PHE A C 1
ATOM 585 O O . PHE A 1 72 ? -8.618 -4.778 11.070 1.00 86.31 72 PHE A O 1
ATOM 592 N N . LEU A 1 73 ? -6.423 -4.300 10.878 1.00 79.38 73 LEU A N 1
ATOM 593 C CA . LEU A 1 73 ? -5.960 -5.185 11.949 1.00 79.38 73 LEU A CA 1
ATOM 594 C C . LEU A 1 73 ? -6.483 -4.752 13.322 1.00 79.38 73 LEU A C 1
ATOM 596 O O . LEU A 1 73 ? -6.985 -5.595 14.061 1.00 79.38 73 LEU A O 1
ATOM 600 N N . GLU A 1 74 ? -6.426 -3.458 13.640 1.00 77.31 74 GLU A N 1
ATOM 601 C CA . GLU A 1 74 ? -6.974 -2.912 14.890 1.00 77.31 74 GLU A CA 1
ATOM 602 C C . GLU A 1 74 ? -8.474 -3.215 15.025 1.00 77.31 74 GLU A C 1
ATOM 604 O O . GLU A 1 74 ? -8.920 -3.691 16.066 1.00 77.31 74 GLU A O 1
ATOM 609 N N . LYS A 1 75 ? -9.253 -3.017 13.953 1.00 77.88 75 LYS A N 1
ATOM 610 C CA . LYS A 1 75 ? -10.697 -3.306 13.954 1.00 77.88 75 LYS A CA 1
ATOM 611 C C . LYS A 1 75 ? -11.009 -4.788 14.132 1.00 77.88 75 LYS A C 1
ATOM 613 O O . LYS A 1 75 ? -11.920 -5.120 14.880 1.00 77.88 75 LYS A O 1
ATOM 618 N N . GLN A 1 76 ? -10.258 -5.664 13.468 1.00 70.19 76 GLN A N 1
ATOM 619 C CA . GLN A 1 76 ? -10.418 -7.108 13.636 1.00 70.19 76 GLN A CA 1
ATOM 620 C C . GLN A 1 76 ? -10.097 -7.566 15.054 1.00 70.19 76 GLN A C 1
ATOM 622 O O . GLN A 1 76 ? -10.826 -8.382 15.609 1.00 70.19 76 GLN A O 1
ATOM 627 N N . HIS A 1 77 ? -9.033 -7.023 15.647 1.00 58.16 77 HIS A N 1
ATOM 628 C CA . HIS A 1 77 ? -8.695 -7.317 17.032 1.00 58.16 77 HIS A CA 1
ATOM 629 C C . HIS A 1 77 ? -9.794 -6.863 17.997 1.00 58.16 77 HIS A C 1
ATOM 631 O O . HIS A 1 77 ? -10.091 -7.597 18.923 1.00 58.16 77 HIS A O 1
ATOM 637 N N . CYS A 1 78 ? -10.460 -5.729 17.768 1.00 56.38 78 CYS A N 1
ATOM 638 C CA . CYS A 1 78 ? -11.573 -5.303 18.627 1.00 56.38 78 CYS A CA 1
ATOM 639 C C . CYS A 1 78 ? -12.846 -6.162 18.504 1.00 56.38 78 CYS A C 1
ATOM 641 O O . CYS A 1 78 ? -13.672 -6.135 19.413 1.00 56.38 78 CYS A O 1
ATOM 643 N N . GLU A 1 79 ? -13.041 -6.881 17.396 1.00 52.41 79 GLU A N 1
ATOM 644 C CA . GLU A 1 79 ? -14.192 -7.780 17.224 1.00 52.41 79 GLU A CA 1
ATOM 645 C C . GLU A 1 79 ? -13.962 -9.159 17.865 1.00 52.41 79 GLU A C 1
ATOM 647 O O . GLU A 1 79 ? -14.926 -9.784 18.308 1.00 52.41 79 GLU A O 1
ATOM 652 N N . GLU A 1 80 ? -12.709 -9.626 17.940 1.00 51.34 80 GLU A N 1
ATOM 653 C CA . GLU A 1 80 ? -12.347 -10.887 18.612 1.00 51.34 80 GLU A CA 1
ATOM 654 C C . GLU A 1 80 ? -12.023 -10.683 20.103 1.00 51.34 80 GLU A C 1
ATOM 656 O O . GLU A 1 80 ? -12.420 -11.498 20.935 1.00 51.34 80 GLU A O 1
ATOM 661 N N . ASP A 1 81 ? -11.363 -9.575 20.444 1.00 49.44 81 ASP A N 1
ATOM 662 C CA . ASP A 1 81 ? -11.006 -9.182 21.804 1.00 49.44 81 ASP A CA 1
ATOM 663 C C . ASP A 1 81 ? -11.899 -8.011 22.232 1.00 49.44 81 ASP A C 1
ATOM 665 O O . ASP A 1 81 ? -11.567 -6.828 22.085 1.00 49.44 81 ASP A O 1
ATOM 669 N N . CYS A 1 82 ? -13.054 -8.340 22.811 1.00 46.16 82 CYS A N 1
ATOM 670 C CA . CYS A 1 82 ? -13.719 -7.417 23.720 1.00 46.16 82 CYS A CA 1
ATOM 671 C C . CYS A 1 82 ? -12.668 -6.986 24.750 1.00 46.16 82 CYS A C 1
ATOM 673 O O . CYS A 1 82 ? -12.168 -7.832 25.478 1.00 46.16 82 CYS A O 1
ATOM 675 N N . CYS A 1 83 ? -12.317 -5.698 24.734 1.00 53.47 83 CYS A N 1
ATOM 676 C CA . CYS A 1 83 ? -11.361 -4.989 25.582 1.00 53.47 83 CYS A CA 1
ATOM 677 C C . CYS A 1 83 ? -11.225 -5.550 27.015 1.00 53.47 83 CYS A C 1
ATOM 679 O O . CYS A 1 83 ? -11.731 -4.971 27.971 1.00 53.47 83 CYS A O 1
ATOM 681 N N . GLU A 1 84 ? -10.484 -6.638 27.174 1.00 45.72 84 GLU A N 1
ATOM 682 C CA . GLU A 1 84 ? -9.958 -7.104 28.442 1.00 45.72 84 GLU A CA 1
ATOM 683 C C . GLU A 1 84 ? -8.473 -7.323 28.238 1.00 45.72 84 GLU A C 1
ATOM 685 O O . GLU A 1 84 ? -8.011 -8.215 27.533 1.00 45.72 84 GLU A O 1
ATOM 690 N N . THR A 1 85 ? -7.741 -6.403 28.845 1.00 50.56 85 THR A N 1
ATOM 691 C CA . THR A 1 85 ? -6.330 -6.434 29.168 1.00 50.56 85 THR A CA 1
ATOM 692 C C . THR A 1 85 ? -5.927 -7.818 29.683 1.00 50.56 85 THR A C 1
ATOM 694 O O . THR A 1 85 ? -5.822 -8.036 30.886 1.00 50.56 85 THR A O 1
ATOM 697 N N . THR A 1 86 ? -5.673 -8.783 28.801 1.00 46.56 86 THR A N 1
ATOM 698 C CA . THR A 1 86 ? -4.897 -9.950 29.203 1.00 46.56 86 THR A CA 1
ATOM 699 C C . THR A 1 86 ? -3.465 -9.468 29.295 1.00 46.56 86 THR A C 1
ATOM 701 O O . THR A 1 86 ? -2.792 -9.262 28.282 1.00 46.56 86 THR A O 1
ATOM 704 N N . GLU A 1 87 ? -3.033 -9.215 30.525 1.00 53.38 87 GLU A N 1
ATOM 705 C CA . GLU A 1 87 ? -1.646 -8.994 30.901 1.00 53.38 87 GLU A CA 1
ATOM 706 C C . GLU A 1 87 ? -0.819 -10.207 30.457 1.00 53.38 87 GLU A C 1
ATOM 708 O O . GLU A 1 87 ? -0.586 -11.161 31.194 1.00 53.38 87 GLU A O 1
ATOM 713 N N . LEU A 1 88 ? -0.404 -10.203 29.192 1.00 51.75 88 LEU A N 1
ATOM 714 C CA . LEU A 1 88 ? 0.590 -11.135 28.701 1.00 51.75 88 LEU A CA 1
ATOM 715 C C . LEU A 1 88 ? 1.925 -10.762 29.373 1.00 51.75 88 LEU A C 1
ATOM 717 O O . LEU A 1 88 ? 2.299 -9.582 29.378 1.00 51.75 88 LEU A O 1
ATOM 721 N N . PRO A 1 89 ? 2.704 -11.733 29.884 1.00 49.78 89 PRO A N 1
ATOM 722 C CA . PRO A 1 89 ? 4.013 -11.473 30.498 1.00 49.78 89 PRO A CA 1
ATOM 723 C C . PRO A 1 89 ? 5.030 -10.852 29.518 1.00 49.78 89 PRO A C 1
ATOM 725 O O . PRO A 1 89 ? 6.073 -10.355 29.929 1.00 49.78 89 PRO A O 1
ATOM 728 N N . ALA A 1 90 ? 4.705 -10.810 28.220 1.00 50.84 90 ALA A N 1
ATOM 729 C CA . ALA A 1 90 ? 5.470 -10.127 27.180 1.00 50.84 90 ALA A CA 1
ATOM 730 C C . ALA A 1 90 ? 5.376 -8.587 27.235 1.00 50.84 90 ALA A C 1
ATOM 732 O O . ALA A 1 90 ? 6.093 -7.900 26.505 1.00 50.84 90 ALA A O 1
ATOM 733 N N . THR A 1 91 ? 4.512 -8.014 28.081 1.00 51.31 91 THR A N 1
ATOM 734 C CA . THR A 1 91 ? 4.342 -6.553 28.184 1.00 51.31 91 THR A CA 1
ATOM 735 C C . THR A 1 91 ? 5.580 -5.819 28.700 1.00 51.31 91 THR A C 1
ATOM 737 O O . THR A 1 91 ? 5.707 -4.622 28.442 1.00 51.31 91 THR A O 1
ATOM 740 N N . HIS A 1 92 ? 6.508 -6.525 29.351 1.00 55.34 92 HIS A N 1
ATOM 741 C CA . HIS A 1 92 ? 7.735 -5.939 29.891 1.00 55.34 92 HIS A CA 1
ATOM 742 C C . HIS A 1 92 ? 8.901 -5.872 28.888 1.00 55.34 92 HIS A C 1
ATOM 744 O O . HIS A 1 92 ? 9.896 -5.212 29.165 1.00 55.34 92 HIS A O 1
ATOM 750 N N . PHE A 1 93 ? 8.802 -6.541 27.733 1.00 62.94 93 PHE A N 1
ATOM 751 C CA . PHE A 1 93 ? 9.949 -6.725 26.832 1.00 62.94 93 PHE A CA 1
ATOM 752 C C . PHE A 1 93 ? 10.087 -5.615 25.76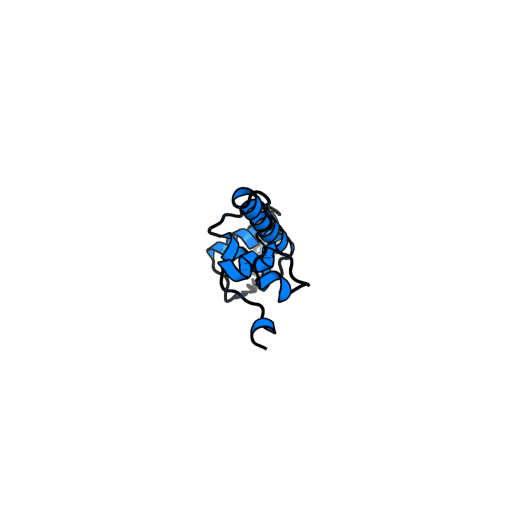5 1.00 62.94 93 PHE A C 1
ATOM 754 O O . PHE A 1 93 ? 11.179 -5.408 25.255 1.00 62.94 93 PHE A O 1
ATOM 761 N N . TRP A 1 94 ? 9.020 -4.851 25.466 1.00 64.62 94 TRP A N 1
ATOM 762 C CA . TRP A 1 94 ? 9.022 -3.808 24.415 1.00 64.62 94 TRP A CA 1
ATOM 763 C C . TRP A 1 94 ? 8.106 -2.614 24.733 1.00 64.62 94 TRP A C 1
ATOM 765 O O . TRP A 1 94 ? 7.038 -2.516 24.127 1.00 64.62 94 TRP A O 1
ATOM 775 N N . PRO A 1 95 ? 8.459 -1.696 25.653 1.00 64.81 95 PRO A N 1
ATOM 776 C CA . PRO A 1 95 ? 7.581 -0.585 26.037 1.00 64.81 95 PRO A CA 1
ATOM 777 C C . PRO A 1 95 ? 7.191 0.332 24.862 1.00 64.81 95 PRO A C 1
ATOM 779 O O . PRO A 1 95 ? 6.071 0.836 24.855 1.00 64.81 95 PRO A O 1
ATOM 782 N N . ASP A 1 96 ? 8.048 0.462 23.845 1.00 72.06 96 ASP A N 1
ATOM 783 C CA . ASP A 1 96 ? 7.836 1.355 22.694 1.00 72.06 96 ASP A CA 1
ATOM 784 C C . ASP A 1 96 ? 6.908 0.790 21.604 1.00 72.06 96 ASP A C 1
ATOM 786 O O . ASP A 1 96 ? 6.462 1.522 20.721 1.00 72.06 96 ASP A O 1
ATOM 790 N N . VAL A 1 97 ? 6.595 -0.509 21.651 1.00 68.75 97 VAL A N 1
ATOM 791 C CA . VAL A 1 97 ? 5.720 -1.166 20.668 1.00 68.75 97 VAL A CA 1
ATOM 792 C C . VAL A 1 97 ? 4.283 -1.176 21.199 1.00 68.75 97 VAL A C 1
ATOM 794 O O . VAL A 1 97 ? 4.080 -1.615 22.335 1.00 68.75 97 VAL A O 1
ATOM 797 N N . PRO A 1 98 ? 3.265 -0.739 20.438 1.00 69.56 98 PRO A N 1
ATOM 798 C CA . PRO A 1 98 ? 1.884 -0.742 20.906 1.00 69.56 98 PRO A CA 1
ATOM 799 C C . PRO A 1 98 ? 1.370 -2.170 21.197 1.00 69.56 98 PRO A C 1
ATOM 801 O O . PRO A 1 98 ? 1.788 -3.127 20.543 1.00 69.56 98 PRO A O 1
ATOM 804 N N . PRO A 1 99 ? 0.440 -2.351 22.159 1.00 67.38 99 PRO A N 1
ATOM 805 C CA . PRO A 1 99 ? -0.009 -3.678 22.604 1.00 67.38 99 PRO A CA 1
ATOM 806 C C . PRO A 1 99 ? -0.536 -4.592 21.488 1.00 67.38 99 PRO A C 1
ATOM 808 O O . PRO A 1 99 ? -0.282 -5.796 21.508 1.00 67.38 99 PRO A O 1
ATOM 811 N N . TRP A 1 100 ? -1.230 -4.032 20.494 1.00 65.25 100 TRP A N 1
ATOM 812 C CA . TRP A 1 100 ? -1.758 -4.796 19.360 1.00 65.25 100 TRP A CA 1
ATOM 813 C C . TRP A 1 100 ? -0.643 -5.316 18.444 1.00 65.25 100 TRP A C 1
ATOM 815 O O . TRP A 1 100 ? -0.717 -6.444 17.965 1.00 65.25 100 TRP A O 1
ATOM 825 N N . GLU A 1 101 ? 0.431 -4.546 18.260 1.00 68.19 101 GLU A N 1
ATOM 826 C CA . GLU A 1 101 ? 1.585 -4.954 17.459 1.00 68.19 101 GLU A CA 1
ATOM 827 C C . GLU A 1 101 ? 2.319 -6.106 18.158 1.00 68.19 101 GLU A C 1
ATOM 829 O O . GLU A 1 101 ? 2.622 -7.109 17.518 1.00 68.19 101 GLU A O 1
ATOM 834 N N . ARG A 1 102 ? 2.429 -6.075 19.497 1.00 71.69 102 ARG A N 1
ATOM 835 C CA . ARG A 1 102 ? 2.952 -7.206 20.295 1.00 71.69 102 ARG A CA 1
ATOM 836 C C . ARG A 1 102 ? 2.101 -8.473 20.157 1.00 71.69 102 ARG A C 1
ATOM 838 O O . ARG A 1 102 ? 2.648 -9.566 20.007 1.00 71.69 102 ARG A O 1
ATOM 845 N N . SER A 1 103 ? 0.774 -8.335 20.208 1.00 68.31 103 SER A N 1
ATOM 846 C CA . SER A 1 103 ? -0.155 -9.464 20.045 1.00 68.31 103 SER A CA 1
ATOM 847 C C . SER A 1 103 ? -0.015 -10.103 18.659 1.00 68.31 103 SER A C 1
ATOM 849 O O . SER A 1 103 ? 0.077 -11.327 18.534 1.00 68.31 103 SER A O 1
ATOM 851 N N . LEU A 1 104 ? 0.122 -9.281 17.614 1.00 66.44 104 LEU A N 1
ATOM 852 C CA . LEU A 1 104 ? 0.385 -9.751 16.254 1.00 66.44 104 LEU A CA 1
ATOM 853 C C . LEU A 1 104 ? 1.738 -10.446 16.123 1.00 66.44 104 LEU A C 1
ATOM 855 O O . LEU A 1 104 ? 1.803 -11.509 15.510 1.00 66.44 104 LEU A O 1
ATOM 859 N N . MET A 1 105 ? 2.798 -9.896 16.713 1.00 71.31 105 MET A N 1
ATOM 860 C CA . MET A 1 105 ? 4.129 -10.513 16.708 1.00 71.31 105 MET A CA 1
ATOM 861 C C . MET A 1 105 ? 4.088 -11.918 17.317 1.00 71.31 105 MET A C 1
ATOM 863 O O . MET A 1 105 ? 4.626 -12.857 16.732 1.00 71.31 105 MET A O 1
ATOM 867 N N . TYR A 1 106 ? 3.365 -12.090 18.431 1.00 66.50 106 TYR A N 1
ATOM 868 C CA . TYR A 1 106 ? 3.165 -13.398 19.058 1.00 66.50 106 TYR A CA 1
ATOM 869 C C . TYR A 1 106 ? 2.315 -14.342 18.190 1.00 66.50 106 TYR A C 1
ATOM 871 O O . TYR A 1 106 ? 2.693 -15.493 17.976 1.00 66.50 106 TYR A O 1
ATOM 879 N N . LYS A 1 107 ? 1.196 -13.855 17.634 1.00 66.56 107 LYS A N 1
ATOM 880 C CA . LYS A 1 107 ? 0.264 -14.652 16.808 1.00 66.56 107 LYS A CA 1
ATOM 881 C C . LYS A 1 107 ? 0.865 -15.055 15.455 1.00 66.56 107 LYS A C 1
ATOM 883 O O . LYS A 1 107 ? 0.476 -16.074 14.889 1.00 66.56 107 LYS A O 1
ATOM 888 N N . LEU A 1 108 ? 1.789 -14.257 14.921 1.00 69.62 108 LEU A N 1
ATOM 889 C CA . LEU A 1 108 ? 2.431 -14.470 13.620 1.00 69.62 108 LEU A CA 1
ATOM 890 C C . LEU A 1 108 ? 3.852 -15.039 13.728 1.00 69.62 108 LEU A C 1
ATOM 892 O O . LEU A 1 108 ? 4.397 -15.455 12.709 1.00 69.62 108 LEU A O 1
ATOM 896 N N . GLY A 1 109 ? 4.443 -15.071 14.926 1.00 66.06 109 GLY A N 1
ATOM 897 C CA . GLY A 1 109 ? 5.828 -15.500 15.143 1.00 66.06 109 GLY A CA 1
ATOM 898 C C . GLY A 1 109 ? 6.866 -14.571 14.505 1.00 66.06 109 GLY A C 1
ATOM 899 O O . GLY A 1 109 ? 7.980 -15.004 14.218 1.00 66.06 109 GLY A O 1
ATOM 900 N N . VAL A 1 110 ? 6.502 -13.313 14.243 1.00 69.00 110 VAL A N 1
ATOM 901 C CA . VAL A 1 110 ? 7.373 -12.313 13.613 1.00 69.00 110 VAL A CA 1
ATOM 902 C C . VAL A 1 110 ? 7.863 -11.372 14.703 1.00 69.00 110 VAL A C 1
ATOM 904 O O . VAL A 1 110 ? 7.104 -10.540 15.192 1.00 69.00 110 VAL A O 1
ATOM 907 N N . PHE A 1 111 ? 9.120 -11.530 15.107 1.00 66.50 111 PHE A N 1
ATOM 908 C CA . PHE A 1 111 ? 9.750 -10.733 16.159 1.00 66.50 111 PHE A CA 1
ATOM 909 C C . PHE A 1 111 ? 10.679 -9.669 15.554 1.00 66.50 111 PHE A C 1
ATOM 911 O O . PHE A 1 111 ? 11.207 -9.877 14.457 1.00 66.50 111 PHE A O 1
ATOM 918 N N . PRO A 1 112 ? 10.884 -8.526 16.234 1.00 65.50 112 PRO A N 1
ATOM 919 C CA . PRO A 1 112 ? 11.799 -7.509 15.762 1.00 65.50 112 PRO A CA 1
ATOM 920 C C . PRO A 1 112 ? 13.237 -8.033 15.901 1.00 65.50 112 PRO A C 1
ATOM 922 O O . PRO A 1 112 ? 13.502 -8.890 16.749 1.00 65.50 112 PRO A O 1
ATOM 925 N N . PRO A 1 113 ? 14.191 -7.511 15.115 1.00 59.38 113 PRO A N 1
ATOM 926 C CA . PRO A 1 113 ? 15.578 -7.962 15.180 1.00 59.38 113 PRO A CA 1
ATOM 927 C C . PRO A 1 113 ? 16.188 -7.819 16.584 1.00 59.38 113 PRO A C 1
ATOM 929 O O . PRO A 1 113 ? 16.965 -8.634 17.047 1.00 59.38 113 PRO A O 1
ATOM 932 N N . SER A 1 114 ? 15.750 -6.825 17.339 1.00 59.44 114 SER A N 1
ATOM 933 C CA . SER A 1 114 ? 16.193 -6.589 18.709 1.00 59.44 114 SER A CA 1
ATOM 934 C C . SER A 1 114 ? 15.740 -7.659 19.724 1.00 59.44 114 SER A C 1
ATOM 936 O O . SER A 1 114 ? 16.146 -7.604 20.876 1.00 59.44 114 SER A O 1
ATOM 938 N N . ALA A 1 115 ? 14.908 -8.638 19.341 1.00 55.34 115 ALA A N 1
ATOM 939 C CA . ALA A 1 115 ? 14.491 -9.735 20.225 1.00 55.34 115 ALA A CA 1
ATOM 940 C C . ALA A 1 115 ? 15.453 -10.930 20.271 1.00 55.34 115 ALA A C 1
ATOM 942 O O . ALA A 1 115 ? 15.197 -11.864 21.031 1.00 55.34 115 ALA A O 1
ATOM 943 N N . TYR A 1 116 ? 16.511 -10.933 19.456 1.00 58.09 116 TYR A N 1
ATOM 944 C CA . TYR A 1 116 ? 17.538 -11.981 19.464 1.00 58.09 116 TYR A CA 1
ATOM 945 C C . TYR A 1 116 ? 18.862 -11.550 20.121 1.00 58.09 116 TYR A C 1
ATOM 947 O O . TYR A 1 116 ? 19.816 -12.328 20.095 1.00 58.09 116 TYR A O 1
ATOM 955 N N . GLU A 1 117 ? 18.936 -10.327 20.654 1.00 46.12 117 GLU A N 1
ATOM 956 C CA . GLU A 1 117 ? 20.066 -9.817 21.451 1.00 46.12 117 GLU A CA 1
ATOM 957 C C . GLU A 1 117 ? 19.842 -10.069 22.947 1.00 46.12 117 GLU A C 1
ATOM 959 O O . GLU A 1 117 ? 20.831 -10.441 23.620 1.00 46.12 117 GLU A O 1
#

InterPro domains:
  IPR000210 BTB/POZ domain [PF00651] (20-76)
  IPR011333 SKP1/BTB/POZ domain superfamily [G3DSA:3.30.710.10] (3-93)
  IPR011333 SKP1/BTB/POZ domain superfamily [SSF54695] (12-75)

Radius of gyration: 23.1 Å; chains: 1; bounding box: 34×32×82 Å

Foldseek 3Di:
DDPVVVVVVVVVVDPPPPPDDDDPPADPVLVVQVVVCVPPVDHDDDPVCLVSNCVVCVVVVVVSSVVVSVVVLVVVCCVVDVDDPPPDVCCPVCVPDDPSVVVCCVVVVPDDPVVVD

Organism: NCBI:txid337641

pLDDT: mean 72.76, std 15.88, range [45.66, 92.12]